Protein AF-A0A8K0TJ11-F1 (afdb_monomer_lite)

Organism: NCBI:txid40658

pLDDT: mean 71.67, std 18.62, range [37.94, 92.38]

Secondary structure (DSSP, 8-state):
--PPP----------------HHHHHHHHTTSTTTT-TT--SSTTTT-EESSHHHHHHHHHHHHHHHHGGGS-BHHHHS---TTT--SSEE-TTT-SEEPPTT-

Sequence (104 aa):
MKSSIFITGVISLLIGTTVASPADIDRRQEKAPGVGDKSADCDDEFDCCYSSEAACFRQLGYVSGNIFCPLHKYCATDYNIPRSKCNADCCSISTGWGRGCPGK

Radius of gyration: 18.6 Å; chains: 1; bounding box: 54×41×44 Å

Structure (mmCIF, N/CA/C/O backbone):
data_AF-A0A8K0TJ11-F1
#
_entry.id   AF-A0A8K0TJ11-F1
#
loop_
_atom_site.group_PDB
_atom_site.id
_atom_site.type_symbol
_atom_site.label_atom_id
_atom_site.label_alt_id
_atom_site.label_comp_id
_atom_site.label_asym_id
_atom_site.label_entity_id
_atom_site.label_seq_id
_atom_site.pdbx_PDB_ins_code
_atom_site.Cartn_x
_atom_site.Cartn_y
_atom_site.Cartn_z
_atom_site.occupancy
_atom_site.B_iso_or_equiv
_atom_site.auth_seq_id
_atom_site.auth_comp_id
_atom_site.auth_asym_id
_atom_site.auth_atom_id
_atom_site.pdbx_PDB_model_num
ATOM 1 N N . MET A 1 1 ? 41.749 -33.630 29.245 1.00 38.03 1 MET A N 1
ATOM 2 C CA . MET A 1 1 ? 40.601 -33.071 28.498 1.00 38.03 1 MET A CA 1
ATOM 3 C C . MET A 1 1 ? 39.553 -32.675 29.530 1.00 38.03 1 MET A C 1
ATOM 5 O O . MET A 1 1 ? 39.093 -33.546 30.251 1.00 38.03 1 MET A O 1
ATOM 9 N N . LYS A 1 2 ? 39.299 -31.375 29.724 1.00 37.94 2 LYS A N 1
ATOM 10 C CA . LYS A 1 2 ? 38.343 -30.849 30.716 1.00 37.94 2 LYS A CA 1
ATOM 11 C C . LYS A 1 2 ? 37.156 -30.273 29.943 1.00 37.94 2 LYS A C 1
ATOM 13 O O . LYS A 1 2 ? 37.319 -29.272 29.255 1.00 37.94 2 LYS A O 1
ATOM 18 N N . SER A 1 3 ? 36.014 -30.949 30.012 1.00 40.94 3 SER A N 1
ATOM 19 C CA . SER A 1 3 ? 34.761 -30.518 29.391 1.00 40.94 3 SER A CA 1
ATOM 20 C C . SER A 1 3 ? 34.073 -29.499 30.295 1.00 40.94 3 SER A C 1
ATOM 22 O O . SER A 1 3 ? 33.726 -29.825 31.428 1.00 40.94 3 SER A O 1
ATOM 24 N N . SER A 1 4 ? 33.881 -28.279 29.801 1.00 41.66 4 SER A N 1
ATOM 25 C CA . SER A 1 4 ? 33.066 -27.267 30.472 1.00 41.66 4 SER A CA 1
ATOM 26 C C . SER A 1 4 ? 31.646 -27.318 29.922 1.00 41.66 4 SER A C 1
ATOM 28 O O . SER A 1 4 ? 31.420 -27.103 28.734 1.00 41.66 4 SER A O 1
ATOM 30 N N . ILE A 1 5 ? 30.704 -27.617 30.811 1.00 53.84 5 ILE A N 1
ATOM 31 C CA . ILE A 1 5 ? 29.263 -27.519 30.595 1.00 53.84 5 ILE A CA 1
ATOM 32 C C . ILE A 1 5 ? 28.869 -26.078 30.934 1.00 53.84 5 ILE A C 1
ATOM 34 O O . ILE A 1 5 ? 29.075 -25.646 32.065 1.00 53.84 5 ILE A O 1
ATOM 38 N N . PHE A 1 6 ? 28.300 -25.345 29.977 1.00 43.50 6 PHE A N 1
ATOM 39 C CA . PHE A 1 6 ? 27.608 -24.082 30.236 1.00 43.50 6 PHE A CA 1
ATOM 40 C C . PHE A 1 6 ? 26.150 -24.232 29.800 1.00 43.50 6 PHE A C 1
ATOM 42 O O . PHE A 1 6 ? 25.851 -24.364 28.616 1.00 43.50 6 PHE A O 1
ATOM 49 N N . ILE A 1 7 ? 25.258 -24.254 30.789 1.00 51.41 7 ILE A N 1
ATOM 50 C CA . ILE A 1 7 ? 23.806 -24.189 30.635 1.00 51.41 7 ILE A CA 1
ATOM 51 C C . ILE A 1 7 ? 23.377 -22.816 31.146 1.00 51.41 7 ILE A C 1
ATOM 53 O O . ILE A 1 7 ? 23.521 -22.556 32.335 1.00 51.41 7 ILE A O 1
ATOM 57 N N . THR A 1 8 ? 22.825 -21.989 30.263 1.00 50.12 8 THR A N 1
ATOM 58 C CA . THR A 1 8 ? 21.919 -20.857 30.547 1.00 50.12 8 THR A CA 1
ATOM 59 C C . THR A 1 8 ? 21.460 -20.368 29.171 1.00 50.12 8 THR A C 1
ATOM 61 O O . THR A 1 8 ? 22.241 -19.819 28.410 1.00 50.12 8 THR A O 1
ATOM 64 N N . GLY A 1 9 ? 20.281 -20.721 28.673 1.00 40.47 9 GLY A N 1
ATOM 65 C CA . GLY A 1 9 ? 18.970 -20.369 29.207 1.00 40.47 9 GLY A CA 1
ATOM 66 C C . GLY A 1 9 ? 18.235 -19.666 28.063 1.00 40.47 9 GLY A C 1
ATOM 67 O O . GLY A 1 9 ? 18.455 -18.485 27.818 1.00 40.47 9 GLY A O 1
ATOM 68 N N . VAL A 1 10 ? 17.451 -20.418 27.289 1.00 53.25 10 VAL A N 1
ATOM 69 C CA . VAL A 1 10 ? 16.674 -19.899 26.154 1.00 53.25 10 VAL A CA 1
ATOM 70 C C . VAL A 1 10 ? 15.594 -18.950 26.671 1.00 53.25 10 VA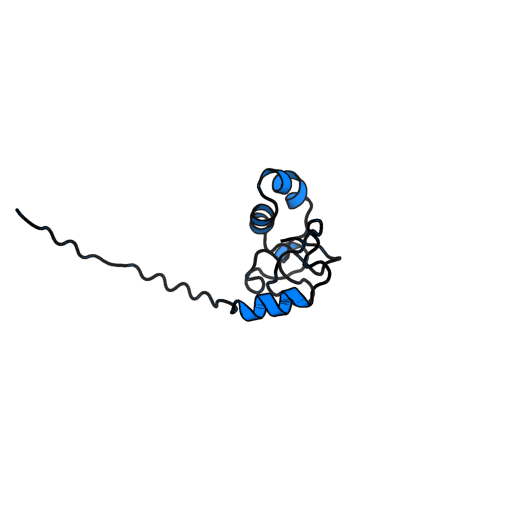L A C 1
ATOM 72 O O . VAL A 1 10 ? 14.691 -19.359 27.398 1.00 53.25 10 VAL A O 1
ATOM 75 N N . ILE A 1 11 ? 15.690 -17.675 26.295 1.00 45.50 11 ILE A N 1
ATOM 76 C CA . ILE A 1 11 ? 14.620 -16.695 26.485 1.00 45.50 11 ILE A CA 1
ATOM 77 C C . ILE A 1 11 ? 13.527 -17.041 25.473 1.00 45.50 11 ILE A C 1
ATOM 79 O O . ILE A 1 11 ? 13.611 -16.688 24.297 1.00 45.50 11 ILE A O 1
ATOM 83 N N . SER A 1 12 ? 12.506 -17.763 25.928 1.00 45.16 12 SER A N 1
ATOM 84 C CA . SER A 1 12 ? 11.276 -17.973 25.169 1.00 45.16 12 SER A CA 1
ATOM 85 C C . SER A 1 12 ? 10.507 -16.654 25.092 1.00 45.16 12 SER A C 1
ATOM 87 O O . SER A 1 12 ? 9.683 -16.344 25.951 1.00 45.16 12 SER A O 1
ATOM 89 N N . LEU A 1 13 ? 10.777 -15.864 24.052 1.00 43.28 13 LEU A N 1
ATOM 90 C CA . LEU A 1 13 ? 9.865 -14.823 23.592 1.00 43.28 13 LEU A CA 1
ATOM 91 C C . LEU A 1 13 ? 8.621 -15.508 23.012 1.00 43.28 13 LEU A C 1
ATOM 93 O O . LEU A 1 13 ? 8.554 -15.814 21.824 1.00 43.28 13 LEU A O 1
ATOM 97 N N . LEU A 1 14 ? 7.625 -15.754 23.865 1.00 43.62 14 LEU A N 1
ATOM 98 C CA . LEU A 1 14 ? 6.258 -16.021 23.426 1.00 43.62 14 LEU A CA 1
ATOM 99 C C . LEU A 1 14 ? 5.663 -14.708 22.913 1.00 43.62 14 LEU A C 1
ATOM 101 O O . LEU A 1 14 ? 4.880 -14.039 23.586 1.00 43.62 14 LEU A O 1
ATOM 105 N N . ILE A 1 15 ? 6.067 -14.320 21.706 1.00 49.62 15 ILE A N 1
ATOM 106 C CA . ILE A 1 15 ? 5.300 -13.369 20.914 1.00 49.62 15 ILE A CA 1
ATOM 107 C C . ILE A 1 15 ? 4.081 -14.164 20.464 1.00 49.62 15 ILE A C 1
ATOM 109 O O . ILE A 1 15 ? 4.190 -15.048 19.617 1.00 49.62 15 ILE A O 1
ATOM 113 N N . GLY A 1 16 ? 2.934 -13.898 21.086 1.00 38.56 16 GLY A N 1
ATOM 114 C CA . GLY A 1 16 ? 1.642 -14.380 20.618 1.00 38.56 16 GLY A CA 1
ATOM 115 C C . GLY A 1 16 ? 1.333 -13.755 19.263 1.00 38.56 16 GLY A C 1
ATOM 116 O O . GLY A 1 16 ? 0.567 -12.800 19.173 1.00 38.56 16 GLY A O 1
ATOM 117 N N . THR A 1 17 ? 1.956 -14.264 18.205 1.00 47.12 17 THR A N 1
ATOM 118 C CA . THR A 1 17 ? 1.508 -14.044 16.842 1.00 47.12 17 THR A CA 1
ATOM 119 C C . THR A 1 17 ? 0.278 -14.920 16.671 1.00 47.12 17 THR A C 1
ATOM 121 O O . THR A 1 17 ? 0.354 -16.141 16.547 1.00 47.12 17 THR A O 1
ATOM 124 N N . THR A 1 18 ? -0.901 -14.306 16.703 1.00 45.22 18 THR A N 1
ATOM 125 C CA . THR A 1 18 ? -2.063 -14.918 16.068 1.00 45.22 18 THR A CA 1
ATOM 126 C C . THR A 1 18 ? -1.747 -14.961 14.578 1.00 45.22 18 THR A C 1
ATOM 128 O O . THR A 1 18 ? -1.971 -14.017 13.824 1.00 45.22 18 THR A O 1
ATOM 131 N N . VAL A 1 19 ? -1.094 -16.045 14.164 1.00 47.69 19 VAL A N 1
ATOM 132 C CA . VAL A 1 19 ? -0.909 -16.375 12.762 1.00 47.69 19 VAL A CA 1
ATOM 133 C C . VAL A 1 19 ? -2.310 -16.579 12.204 1.00 47.69 19 VAL A C 1
ATOM 135 O O . VAL A 1 19 ? -2.981 -17.563 12.504 1.00 47.69 19 VAL A O 1
ATOM 138 N N . ALA A 1 20 ? -2.801 -15.586 11.462 1.00 49.59 20 ALA A N 1
ATOM 139 C CA . ALA A 1 20 ? -3.898 -15.827 10.544 1.00 49.59 20 ALA A C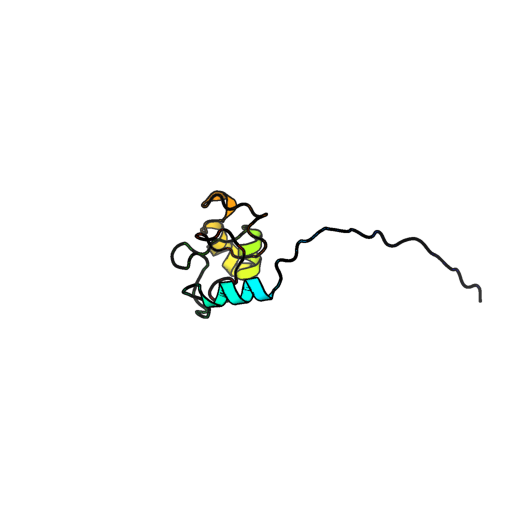A 1
ATOM 140 C C . ALA A 1 20 ? -3.440 -17.004 9.677 1.00 49.59 20 ALA A C 1
ATOM 142 O O . ALA A 1 20 ? -2.375 -16.935 9.059 1.00 49.59 20 ALA A O 1
ATOM 143 N N . SER A 1 21 ? -4.159 -18.121 9.773 1.00 46.16 21 SER A N 1
ATOM 144 C CA . SER A 1 21 ? -3.744 -19.376 9.160 1.00 46.16 21 SER A CA 1
ATOM 145 C C . SER A 1 21 ? -3.561 -19.147 7.653 1.00 46.16 21 SER A C 1
ATOM 147 O O . SER A 1 21 ? -4.420 -18.499 7.052 1.00 46.16 21 SER A O 1
ATOM 149 N N . PRO A 1 22 ? -2.474 -19.632 7.024 1.00 52.81 22 PRO A N 1
ATOM 150 C CA . PRO A 1 22 ? -2.176 -19.358 5.614 1.00 52.81 22 PRO A CA 1
ATOM 151 C C . PRO A 1 22 ? -3.347 -19.667 4.663 1.00 52.81 22 PRO A C 1
ATOM 153 O O . PRO A 1 22 ? -3.562 -18.941 3.699 1.00 52.81 22 PRO A O 1
ATOM 156 N N . ALA A 1 23 ? -4.192 -20.645 5.007 1.00 51.72 23 ALA A N 1
ATOM 157 C CA . ALA A 1 23 ? -5.397 -20.986 4.248 1.00 51.72 23 ALA A CA 1
ATOM 158 C C . ALA A 1 23 ? -6.423 -19.836 4.109 1.00 51.72 23 ALA A C 1
ATOM 160 O O . ALA A 1 23 ? -7.170 -19.788 3.130 1.00 51.72 23 ALA A O 1
ATOM 161 N N . ASP A 1 24 ? -6.479 -18.901 5.064 1.00 51.59 24 ASP A N 1
ATOM 162 C CA . ASP A 1 24 ? -7.374 -17.738 4.994 1.00 51.59 24 ASP A CA 1
ATOM 163 C C . ASP A 1 24 ? -6.800 -16.607 4.130 1.00 51.59 24 ASP A C 1
ATOM 165 O O . ASP A 1 24 ? -7.558 -15.783 3.614 1.00 51.59 24 ASP A O 1
ATOM 169 N N . ILE A 1 25 ? -5.475 -16.563 3.956 1.00 50.84 25 ILE A N 1
ATOM 170 C CA . ILE A 1 25 ? -4.804 -15.637 3.036 1.00 50.84 25 ILE A CA 1
ATOM 171 C C . ILE A 1 25 ? -5.071 -16.093 1.594 1.00 50.84 25 ILE A C 1
ATOM 173 O O . ILE A 1 25 ? -5.540 -15.288 0.787 1.00 50.84 25 ILE A O 1
ATOM 177 N N . ASP A 1 26 ? -4.906 -17.391 1.313 1.00 53.50 26 ASP A N 1
ATOM 178 C CA . ASP A 1 26 ? -5.124 -17.982 -0.016 1.00 53.50 26 ASP A CA 1
ATOM 179 C C . ASP A 1 26 ? -6.574 -17.801 -0.500 1.00 53.50 26 ASP A C 1
ATOM 181 O O . ASP A 1 26 ? -6.824 -17.330 -1.609 1.00 53.50 26 ASP A O 1
ATOM 185 N N . ARG A 1 27 ? -7.572 -18.064 0.359 1.00 53.59 27 ARG A N 1
ATOM 186 C CA . ARG A 1 27 ? -8.991 -17.857 -0.002 1.00 53.59 27 ARG A CA 1
ATOM 187 C C . ARG A 1 27 ? -9.360 -16.394 -0.239 1.00 53.59 27 ARG A C 1
ATOM 189 O O . ARG A 1 27 ? -10.316 -16.114 -0.961 1.00 53.59 27 ARG A O 1
ATOM 196 N N . ARG A 1 28 ? -8.651 -15.449 0.387 1.00 51.00 28 ARG A N 1
ATOM 197 C CA . ARG A 1 28 ? -8.822 -14.011 0.118 1.00 51.00 28 ARG A CA 1
ATOM 198 C C . ARG A 1 28 ? -8.115 -13.590 -1.169 1.00 51.00 28 ARG A C 1
ATOM 200 O O . ARG A 1 28 ? -8.577 -12.647 -1.805 1.00 51.00 28 ARG A O 1
ATOM 207 N N . GLN A 1 29 ? -7.044 -14.281 -1.567 1.00 51.62 29 GLN A N 1
ATOM 208 C CA . GLN A 1 29 ? -6.340 -14.037 -2.828 1.00 51.62 29 GLN A CA 1
ATOM 209 C C . GLN A 1 29 ? -7.190 -14.389 -4.051 1.00 51.62 29 GLN A C 1
ATOM 211 O O . GLN A 1 29 ? -7.222 -13.606 -4.990 1.00 51.62 29 GLN A O 1
ATOM 216 N N . GLU A 1 30 ? -7.945 -15.489 -4.041 1.00 49.19 30 GLU A N 1
ATOM 217 C CA . GLU A 1 30 ? -8.749 -15.891 -5.212 1.00 49.19 30 GLU A CA 1
ATOM 218 C C . GLU A 1 30 ? -9.863 -14.898 -5.585 1.00 49.19 30 GLU A C 1
ATOM 220 O O . GLU A 1 30 ? -10.361 -14.911 -6.709 1.00 49.19 30 GLU A O 1
ATOM 225 N N . LYS A 1 31 ? -10.285 -14.040 -4.648 1.00 48.62 31 LYS A N 1
ATOM 226 C CA . LYS A 1 31 ? -11.459 -13.174 -4.825 1.00 48.62 31 LYS A CA 1
ATOM 227 C C . LYS A 1 31 ? -11.126 -11.745 -5.258 1.00 48.62 31 LYS A C 1
ATOM 229 O O . LYS A 1 31 ? -12.041 -11.006 -5.618 1.00 48.62 31 LYS A O 1
ATOM 234 N N . ALA A 1 32 ? -9.862 -11.332 -5.200 1.00 51.56 32 ALA A N 1
ATOM 235 C CA . ALA A 1 32 ? -9.495 -9.965 -5.537 1.00 51.56 32 ALA A CA 1
ATOM 236 C C . ALA A 1 32 ? -9.222 -9.826 -7.050 1.00 51.56 32 ALA A C 1
ATOM 238 O O . ALA A 1 32 ? -8.397 -10.575 -7.582 1.00 51.56 32 ALA A O 1
ATOM 239 N N . PRO A 1 33 ? -9.871 -8.881 -7.757 1.00 46.41 33 PRO A N 1
ATOM 240 C CA . PRO A 1 33 ? -9.472 -8.544 -9.121 1.00 46.41 33 PRO A CA 1
ATOM 241 C C . PRO A 1 33 ? -7.991 -8.109 -9.111 1.00 46.41 33 PRO A C 1
ATOM 243 O O . PRO A 1 33 ? -7.566 -7.408 -8.197 1.00 46.41 33 PRO A O 1
ATOM 246 N N . GLY A 1 34 ? -7.182 -8.598 -10.060 1.00 50.78 34 GLY A N 1
ATOM 247 C CA . GLY A 1 34 ? -5.746 -8.269 -10.186 1.00 50.78 34 GLY A CA 1
ATOM 248 C C . GLY A 1 34 ? -4.741 -9.285 -9.616 1.00 50.78 34 GLY A C 1
ATOM 249 O O . GLY A 1 34 ? -3.531 -9.095 -9.754 1.00 50.78 34 GLY A O 1
ATOM 250 N N . VAL A 1 35 ? -5.184 -10.387 -9.001 1.00 49.91 35 VAL A N 1
ATOM 251 C CA . VAL A 1 35 ? -4.262 -11.459 -8.580 1.00 49.91 35 VAL A CA 1
ATOM 252 C C . VAL A 1 35 ? -3.773 -12.232 -9.810 1.00 49.91 35 VAL A C 1
ATOM 254 O O . VAL A 1 35 ? -4.553 -12.898 -10.485 1.00 49.91 35 VAL A O 1
ATOM 257 N N . GLY A 1 36 ? -2.476 -12.112 -10.113 1.00 55.09 36 GLY A N 1
ATOM 258 C CA . GLY A 1 36 ? -1.819 -12.753 -11.261 1.00 55.09 36 GLY A CA 1
ATOM 259 C C . GLY A 1 36 ? -1.382 -11.808 -12.389 1.00 55.09 36 GLY A C 1
ATOM 260 O O . GLY A 1 36 ? -0.651 -12.244 -13.280 1.00 55.09 36 GLY A O 1
ATOM 261 N N . ASP A 1 37 ? -1.756 -10.526 -12.346 1.00 57.88 37 ASP A N 1
ATOM 262 C CA . ASP A 1 37 ? -1.230 -9.520 -13.274 1.00 57.88 37 ASP A CA 1
ATOM 263 C C . ASP A 1 37 ? 0.073 -8.938 -12.720 1.00 57.88 37 ASP A C 1
ATOM 265 O O . ASP A 1 37 ? 0.052 -8.161 -11.774 1.00 57.88 37 ASP A O 1
ATOM 269 N N . LYS A 1 38 ? 1.214 -9.308 -13.314 1.00 58.62 38 LYS A N 1
ATOM 270 C CA . LYS A 1 38 ? 2.561 -8.871 -12.893 1.00 58.62 38 LYS A CA 1
ATOM 271 C C . LYS A 1 38 ? 2.757 -7.348 -12.902 1.00 58.62 38 LYS A C 1
ATOM 273 O O . LYS A 1 38 ? 3.783 -6.884 -12.408 1.00 58.62 38 LYS A O 1
ATOM 278 N N . SER A 1 39 ? 1.832 -6.602 -13.498 1.00 60.88 39 SER A N 1
ATOM 279 C CA . SER A 1 39 ? 1.845 -5.144 -13.576 1.00 60.88 39 SER A CA 1
ATOM 280 C C . SER A 1 39 ? 0.844 -4.471 -12.635 1.00 60.88 39 SER A C 1
ATOM 282 O O . SER A 1 39 ? 0.823 -3.245 -12.594 1.00 60.88 39 SER A O 1
ATOM 284 N N . ALA A 1 40 ? 0.034 -5.228 -11.890 1.00 65.75 40 ALA A N 1
ATOM 285 C CA . ALA A 1 40 ? -0.916 -4.653 -10.947 1.00 65.75 40 ALA A CA 1
ATOM 286 C C . ALA A 1 40 ? -0.207 -4.215 -9.660 1.00 65.75 40 ALA A C 1
ATOM 288 O O . ALA A 1 40 ? 0.425 -5.027 -8.982 1.00 65.75 40 ALA A O 1
ATOM 289 N N . ASP A 1 41 ? -0.345 -2.936 -9.318 1.00 77.06 41 ASP A N 1
ATOM 290 C CA . ASP A 1 41 ? 0.080 -2.382 -8.037 1.00 77.06 41 ASP A CA 1
ATOM 291 C C . ASP A 1 41 ? -1.058 -2.459 -7.005 1.00 77.06 41 ASP A C 1
ATOM 293 O O . ASP A 1 41 ? -2.215 -2.736 -7.312 1.00 77.06 41 ASP A O 1
ATOM 297 N N . CYS A 1 42 ? -0.722 -2.276 -5.731 1.00 83.00 42 CYS A N 1
ATOM 298 C CA . CYS A 1 42 ? -1.705 -2.294 -4.655 1.00 83.00 42 CYS A CA 1
ATOM 299 C C . CYS A 1 42 ? -2.340 -0.902 -4.506 1.00 83.00 42 CYS A C 1
ATOM 301 O O . CYS A 1 42 ? -1.733 -0.009 -3.910 1.00 83.00 42 CYS A O 1
ATOM 303 N N . ASP A 1 43 ? -3.549 -0.734 -5.044 1.00 85.25 43 ASP A N 1
ATOM 304 C CA . ASP A 1 43 ? -4.313 0.514 -5.000 1.00 85.25 43 ASP A CA 1
ATOM 305 C C . ASP A 1 43 ? -5.839 0.304 -4.837 1.00 85.25 43 ASP A C 1
ATOM 307 O O . ASP A 1 43 ? -6.335 -0.812 -4.640 1.00 85.25 43 ASP A O 1
ATOM 311 N N . ASP A 1 44 ? -6.587 1.412 -4.917 1.00 85.62 44 ASP A N 1
ATOM 312 C CA . ASP A 1 44 ? -8.052 1.454 -4.853 1.00 85.62 44 ASP A CA 1
ATOM 313 C C . ASP A 1 44 ? -8.737 0.576 -5.915 1.00 85.62 44 ASP A C 1
ATOM 315 O O . ASP A 1 44 ? -9.777 -0.024 -5.634 1.00 85.62 44 ASP A O 1
ATOM 319 N N . GLU A 1 45 ? -8.175 0.497 -7.126 1.00 83.19 45 GLU A N 1
ATOM 320 C CA . GLU A 1 45 ? -8.741 -0.257 -8.251 1.00 83.19 45 GLU A CA 1
ATOM 321 C C . GLU A 1 45 ? -8.704 -1.760 -7.969 1.00 83.19 45 GLU A C 1
ATOM 323 O O . GLU A 1 45 ? -9.660 -2.486 -8.255 1.00 83.19 45 GLU A O 1
ATOM 328 N N . PHE A 1 46 ? -7.636 -2.218 -7.320 1.00 83.44 46 PHE A N 1
ATOM 329 C CA . PHE A 1 46 ? -7.452 -3.619 -6.965 1.00 83.44 46 PHE A CA 1
ATOM 330 C C . PHE A 1 46 ? -7.942 -3.972 -5.558 1.00 83.44 46 PHE A C 1
ATOM 332 O O . PHE A 1 46 ? -7.637 -5.068 -5.087 1.00 83.44 46 PHE A O 1
ATOM 339 N N . ASP A 1 47 ? -8.693 -3.098 -4.874 1.00 88.88 47 ASP A N 1
ATOM 340 C CA . ASP A 1 47 ? -9.089 -3.254 -3.463 1.00 88.88 47 ASP A CA 1
ATOM 341 C C . ASP A 1 47 ? -7.878 -3.586 -2.575 1.00 88.88 47 ASP A C 1
ATOM 343 O O . ASP A 1 47 ? -7.813 -4.637 -1.924 1.00 88.88 47 ASP A O 1
ATOM 347 N N . CYS A 1 48 ? -6.849 -2.743 -2.622 1.00 88.56 48 CYS A N 1
ATOM 348 C CA . CYS A 1 48 ? -5.568 -3.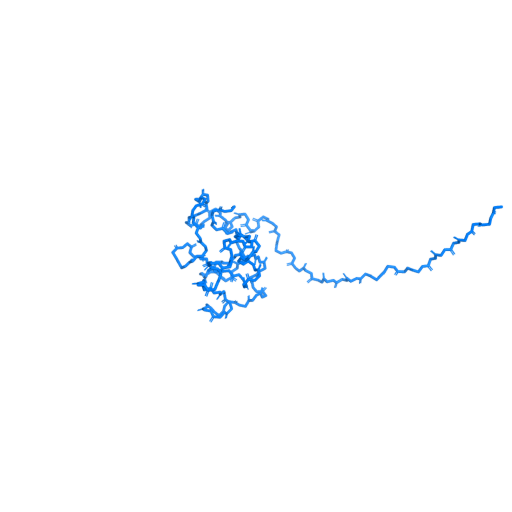016 -1.996 1.00 88.56 48 CYS A CA 1
ATOM 349 C C . CYS A 1 48 ? -4.907 -1.758 -1.417 1.00 88.56 48 CYS A C 1
ATOM 351 O O . CYS A 1 48 ? -4.820 -0.720 -2.057 1.00 88.56 48 CYS A O 1
ATOM 353 N N . CYS A 1 49 ? -4.365 -1.869 -0.207 1.00 90.94 49 CYS A N 1
ATOM 354 C CA . CYS A 1 49 ? -3.444 -0.889 0.360 1.00 90.94 49 CYS A CA 1
ATOM 355 C C . CYS A 1 49 ? -2.197 -1.577 0.933 1.00 90.94 49 CYS A C 1
ATOM 357 O O . CYS A 1 49 ? -2.267 -2.703 1.441 1.00 90.94 49 CYS A O 1
ATOM 359 N N . TYR A 1 50 ? -1.050 -0.895 0.895 1.00 91.62 50 TYR A N 1
ATOM 360 C CA . TYR A 1 50 ? 0.154 -1.371 1.577 1.00 91.62 50 TYR A CA 1
ATOM 361 C C . TYR A 1 50 ? 0.051 -1.129 3.085 1.00 91.62 50 TYR A C 1
ATOM 363 O O . TYR A 1 50 ? -0.347 -0.054 3.546 1.00 91.62 50 TYR A O 1
ATOM 371 N N . SER A 1 51 ? 0.459 -2.118 3.881 1.00 92.38 51 SER A N 1
ATOM 372 C CA . SER A 1 51 ? 0.356 -2.064 5.346 1.00 92.38 51 SER A CA 1
ATOM 373 C C . SER A 1 51 ? 1.305 -1.061 6.004 1.00 92.38 51 SER A C 1
ATOM 375 O O . SER A 1 51 ? 1.122 -0.696 7.169 1.00 92.38 51 SER A O 1
ATOM 377 N N . SER A 1 52 ? 2.357 -0.667 5.290 1.00 91.50 52 SER A N 1
ATOM 378 C CA . SER A 1 52 ? 3.287 0.413 5.618 1.00 91.50 52 SER A CA 1
ATOM 379 C C . SER A 1 52 ? 4.207 0.693 4.430 1.00 91.50 52 SER A C 1
ATOM 381 O O . SER A 1 52 ? 4.324 -0.130 3.521 1.00 91.50 52 SER A O 1
ATOM 383 N N . GLU A 1 53 ? 4.948 1.798 4.487 1.00 90.06 53 GLU A N 1
ATOM 384 C CA . GLU A 1 53 ? 6.023 2.094 3.533 1.00 90.06 53 GLU A CA 1
ATOM 385 C C . GLU A 1 53 ? 7.041 0.949 3.451 1.00 90.06 53 GLU A C 1
ATOM 387 O O . GLU A 1 53 ? 7.367 0.462 2.371 1.00 90.06 53 GLU A O 1
ATOM 392 N N . ALA A 1 54 ? 7.450 0.399 4.597 1.00 90.50 54 ALA A N 1
ATOM 393 C CA . ALA A 1 54 ? 8.339 -0.759 4.632 1.00 90.50 54 ALA A CA 1
ATOM 394 C C . ALA A 1 54 ? 7.749 -2.006 3.941 1.00 90.50 54 ALA A C 1
ATOM 396 O O . ALA A 1 54 ? 8.504 -2.827 3.422 1.00 90.50 54 ALA A O 1
ATOM 397 N N . ALA A 1 55 ? 6.422 -2.183 3.949 1.00 90.19 55 ALA A N 1
ATOM 398 C CA . ALA A 1 55 ? 5.768 -3.253 3.199 1.00 90.19 55 ALA A CA 1
ATOM 399 C C . ALA A 1 55 ? 5.826 -3.001 1.689 1.00 90.19 55 ALA A C 1
ATOM 401 O O . ALA A 1 55 ? 6.188 -3.908 0.947 1.00 90.19 55 ALA A O 1
ATOM 402 N N . CYS A 1 56 ? 5.585 -1.766 1.249 1.00 88.62 56 CYS A N 1
ATOM 403 C CA . CYS A 1 56 ? 5.767 -1.378 -0.149 1.00 88.62 56 CYS A CA 1
ATOM 404 C C . CYS A 1 56 ? 7.204 -1.659 -0.635 1.00 88.62 56 CYS A C 1
ATOM 406 O O . CYS A 1 56 ? 7.399 -2.331 -1.648 1.00 88.62 56 CYS A O 1
ATOM 408 N N . PHE A 1 57 ? 8.225 -1.275 0.142 1.00 89.50 57 PHE A N 1
ATOM 409 C CA . PHE A 1 57 ? 9.628 -1.550 -0.198 1.00 89.50 57 PHE A CA 1
ATOM 410 C C . PHE A 1 57 ? 9.975 -3.044 -0.259 1.00 89.50 57 PHE A C 1
ATOM 412 O O . PHE A 1 57 ? 10.795 -3.437 -1.087 1.00 89.50 57 PHE A O 1
ATOM 419 N N . ARG A 1 58 ? 9.366 -3.895 0.579 1.00 89.19 58 ARG A N 1
ATOM 420 C CA . ARG A 1 58 ? 9.552 -5.356 0.484 1.00 89.19 58 ARG A CA 1
ATOM 421 C C . ARG A 1 58 ? 8.994 -5.929 -0.817 1.00 89.19 58 ARG A C 1
ATOM 423 O O . ARG A 1 58 ? 9.581 -6.860 -1.356 1.00 89.19 58 ARG A O 1
ATOM 430 N N . GLN A 1 59 ? 7.894 -5.370 -1.314 1.00 85.81 59 GLN A N 1
ATOM 431 C CA . GLN A 1 59 ? 7.192 -5.873 -2.496 1.00 85.81 59 GLN A CA 1
ATOM 432 C C . GLN A 1 59 ? 7.786 -5.340 -3.805 1.00 85.81 59 GLN A C 1
ATOM 434 O O . GLN A 1 59 ? 7.913 -6.085 -4.780 1.00 85.81 59 GLN A O 1
ATOM 439 N N . LEU A 1 60 ? 8.187 -4.068 -3.834 1.00 83.19 60 LEU A N 1
ATOM 440 C CA . LEU A 1 60 ? 8.749 -3.415 -5.021 1.00 83.19 60 LEU A CA 1
ATOM 441 C C . LEU A 1 60 ? 10.284 -3.472 -5.083 1.00 83.19 60 LEU A C 1
ATOM 443 O O . LEU A 1 60 ? 10.867 -3.283 -6.149 1.00 83.1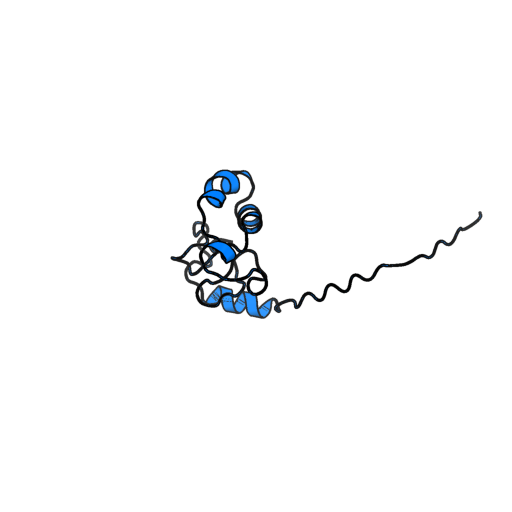9 60 LEU A O 1
ATOM 447 N N . GLY A 1 61 ? 10.951 -3.753 -3.963 1.00 84.75 61 GLY A N 1
ATOM 448 C CA . GLY A 1 61 ? 12.402 -3.649 -3.844 1.00 84.75 61 GLY A CA 1
ATOM 449 C C . GLY A 1 61 ? 12.882 -2.196 -3.769 1.00 84.75 61 GLY A C 1
ATOM 450 O O . GLY A 1 61 ? 12.113 -1.249 -3.907 1.00 84.75 61 GLY A O 1
ATOM 451 N N . TYR A 1 62 ? 14.181 -2.002 -3.534 1.00 83.12 62 TYR A N 1
ATOM 452 C CA . TYR A 1 62 ? 14.725 -0.676 -3.219 1.00 83.12 62 TYR A CA 1
ATOM 453 C C . TYR A 1 62 ? 14.633 0.320 -4.385 1.00 83.12 62 TYR A C 1
ATOM 455 O O . TYR A 1 62 ? 14.249 1.467 -4.180 1.00 83.12 62 TYR A O 1
ATOM 463 N N . VAL A 1 63 ? 14.961 -0.100 -5.612 1.00 79.25 63 VAL A N 1
ATOM 464 C CA . VAL A 1 63 ? 15.001 0.805 -6.778 1.00 79.25 63 VAL A CA 1
ATOM 465 C C . VAL A 1 63 ? 13.604 1.317 -7.123 1.00 79.25 63 VAL A C 1
ATOM 467 O O . VAL A 1 63 ? 13.378 2.523 -7.111 1.00 79.25 63 VAL A O 1
ATOM 470 N N . SER A 1 64 ? 12.657 0.409 -7.368 1.00 81.75 64 SER A N 1
ATOM 471 C CA . SER A 1 64 ? 11.274 0.778 -7.673 1.00 81.75 64 SER A CA 1
ATOM 472 C C . SER A 1 64 ? 10.590 1.415 -6.460 1.00 81.75 64 SER A C 1
ATOM 474 O O . SER A 1 64 ? 9.893 2.415 -6.599 1.00 81.75 64 SER A O 1
ATOM 476 N N . GLY A 1 65 ? 10.850 0.914 -5.250 1.00 84.69 65 GLY A N 1
ATOM 477 C CA . GLY A 1 65 ? 10.255 1.446 -4.026 1.00 84.69 65 GLY A CA 1
ATOM 478 C C . GLY A 1 65 ? 10.567 2.924 -3.778 1.00 84.69 65 GLY A C 1
ATOM 479 O O . GLY A 1 65 ? 9.669 3.664 -3.397 1.00 84.69 65 GLY A O 1
ATOM 480 N N . ASN A 1 66 ? 11.784 3.397 -4.078 1.00 82.81 66 ASN A N 1
ATOM 481 C CA . ASN A 1 66 ? 12.132 4.820 -3.921 1.00 82.81 66 ASN A CA 1
ATOM 482 C C . ASN A 1 66 ? 11.338 5.752 -4.852 1.00 82.81 66 ASN A C 1
ATOM 484 O O . ASN A 1 66 ? 11.220 6.939 -4.566 1.00 82.81 66 ASN A O 1
ATOM 488 N N . ILE A 1 67 ? 10.816 5.230 -5.963 1.00 81.00 67 ILE A N 1
ATOM 489 C CA . ILE A 1 67 ? 10.028 5.999 -6.930 1.00 81.00 67 ILE A CA 1
ATOM 490 C C . ILE A 1 67 ? 8.541 5.922 -6.571 1.00 81.00 67 ILE A C 1
ATOM 492 O O . ILE A 1 67 ? 7.857 6.942 -6.557 1.00 81.00 67 ILE A O 1
ATOM 496 N N . PHE A 1 68 ? 8.043 4.719 -6.269 1.00 83.81 68 PHE A N 1
ATOM 497 C CA . PHE A 1 68 ? 6.606 4.458 -6.174 1.00 83.81 68 PHE A CA 1
ATOM 498 C C . PHE A 1 68 ? 6.051 4.512 -4.746 1.00 83.81 68 PHE A C 1
ATOM 500 O O . PHE A 1 68 ? 4.947 5.014 -4.552 1.00 83.81 68 PHE A O 1
ATOM 507 N N . CYS A 1 69 ? 6.797 4.069 -3.727 1.00 85.56 69 CYS A N 1
ATOM 508 C CA . CYS A 1 69 ? 6.285 4.041 -2.352 1.00 85.56 69 CYS A CA 1
ATOM 509 C C . CYS A 1 69 ? 5.928 5.437 -1.803 1.00 85.56 69 CYS A C 1
ATOM 511 O O . CYS A 1 69 ? 4.878 5.564 -1.175 1.00 85.56 69 CYS A O 1
ATOM 513 N N . PRO A 1 70 ? 6.685 6.519 -2.073 1.00 85.88 70 PRO A N 1
ATOM 514 C CA . PRO A 1 70 ? 6.281 7.861 -1.643 1.00 85.88 70 PRO A CA 1
ATOM 515 C C . PRO A 1 70 ? 4.974 8.366 -2.276 1.00 85.88 70 PRO A C 1
ATOM 517 O O . PRO A 1 70 ? 4.375 9.309 -1.768 1.00 85.88 70 PRO A O 1
ATOM 520 N N . LEU A 1 71 ? 4.548 7.769 -3.394 1.00 83.56 71 LEU A N 1
ATOM 521 C CA . LEU A 1 71 ? 3.359 8.160 -4.155 1.00 83.56 71 LEU A CA 1
ATOM 522 C C . LEU A 1 71 ? 2.146 7.264 -3.867 1.00 83.56 71 LEU A C 1
ATOM 524 O O . LEU A 1 71 ? 1.059 7.513 -4.387 1.00 83.56 71 LEU A O 1
ATOM 528 N N . HIS A 1 72 ? 2.322 6.214 -3.066 1.00 84.31 72 HIS A N 1
ATOM 529 C CA . HIS A 1 72 ? 1.268 5.265 -2.741 1.00 84.31 72 HIS A CA 1
ATOM 530 C C . HIS A 1 72 ? 0.520 5.619 -1.462 1.00 84.31 72 HIS A C 1
ATOM 532 O O . HIS A 1 72 ? 1.065 6.188 -0.518 1.00 84.31 72 HIS A O 1
ATOM 538 N N . LYS A 1 73 ? -0.747 5.204 -1.435 1.00 86.75 73 LYS A N 1
ATOM 539 C CA . LYS A 1 73 ? -1.604 5.271 -0.256 1.00 86.75 73 LYS A CA 1
ATOM 540 C C . LYS A 1 73 ? -1.349 4.072 0.655 1.00 86.75 73 LYS A C 1
ATOM 542 O O . LYS A 1 73 ? -1.154 2.945 0.192 1.00 86.75 73 LYS A O 1
ATOM 547 N N . TYR A 1 74 ? -1.411 4.296 1.961 1.00 90.44 74 TYR A N 1
ATOM 548 C CA . TYR A 1 74 ? -1.192 3.275 2.978 1.00 90.44 74 TYR A CA 1
ATOM 549 C C . TYR A 1 74 ? -2.441 3.008 3.803 1.00 90.44 74 TYR A C 1
ATOM 551 O O . TYR A 1 74 ? -3.238 3.893 4.108 1.00 90.44 74 TYR A O 1
ATOM 559 N N . CYS A 1 75 ? -2.574 1.759 4.246 1.00 91.56 75 CYS A N 1
ATOM 560 C CA . CYS A 1 75 ? -3.739 1.291 4.988 1.00 91.56 75 CYS A CA 1
ATOM 561 C C . CYS A 1 75 ? -4.060 2.152 6.215 1.00 91.56 75 CYS A C 1
ATOM 563 O O . CYS A 1 75 ? -5.215 2.508 6.439 1.00 91.56 75 CYS A O 1
ATOM 565 N N . ALA A 1 76 ? -3.042 2.505 7.003 1.00 90.25 76 ALA A N 1
ATOM 566 C CA . ALA A 1 76 ? -3.246 3.236 8.247 1.00 90.25 76 ALA A CA 1
ATOM 567 C C . ALA A 1 76 ? -3.589 4.716 8.020 1.00 90.25 76 ALA A C 1
ATOM 569 O O . ALA A 1 76 ? -4.438 5.244 8.731 1.00 90.25 76 ALA A O 1
ATOM 570 N N . THR A 1 77 ? -2.936 5.371 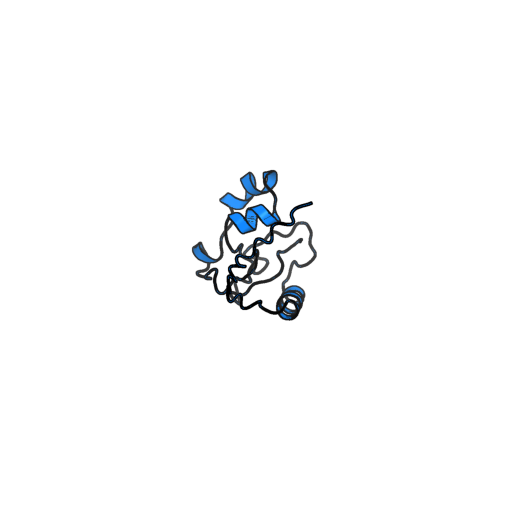7.056 1.00 89.19 77 THR A N 1
ATOM 571 C CA . THR A 1 77 ? -3.046 6.820 6.825 1.00 89.19 77 THR A CA 1
ATOM 572 C C . THR A 1 77 ? -4.223 7.192 5.939 1.00 89.19 77 THR A C 1
ATOM 574 O O . THR A 1 77 ? -4.908 8.166 6.228 1.00 89.19 77 THR A O 1
ATOM 577 N N . ASP A 1 78 ? -4.481 6.414 4.890 1.00 91.94 78 ASP A N 1
ATOM 578 C CA . ASP A 1 78 ? -5.438 6.778 3.843 1.00 91.94 78 ASP A CA 1
ATOM 579 C C . ASP A 1 78 ? -6.790 6.074 4.015 1.00 91.94 78 ASP A C 1
ATOM 581 O O . ASP A 1 78 ? -7.823 6.609 3.617 1.00 91.94 78 ASP A O 1
ATOM 585 N N . TYR A 1 79 ? -6.802 4.904 4.666 1.00 89.56 79 TYR A N 1
ATOM 586 C CA . TYR A 1 79 ? -7.999 4.057 4.789 1.00 89.56 79 TYR A CA 1
ATOM 587 C C . TYR A 1 79 ? -8.424 3.762 6.230 1.00 89.56 79 TYR A C 1
ATOM 589 O O . TYR A 1 79 ? -9.413 3.064 6.445 1.00 89.56 79 TYR A O 1
ATOM 597 N N . ASN A 1 80 ? -7.706 4.277 7.234 1.00 92.00 80 ASN A N 1
ATOM 598 C CA . ASN A 1 80 ? -7.955 3.994 8.655 1.00 92.00 80 ASN A CA 1
ATOM 599 C C . ASN A 1 80 ? -7.976 2.489 8.998 1.00 92.00 80 ASN A C 1
ATOM 601 O O . ASN A 1 80 ? -8.651 2.051 9.933 1.00 92.00 80 ASN A O 1
ATOM 605 N N . ILE A 1 81 ? -7.225 1.679 8.252 1.00 88.25 81 ILE A N 1
ATOM 606 C CA . ILE A 1 81 ? -7.065 0.246 8.490 1.00 88.25 81 ILE A CA 1
ATOM 607 C C . ILE A 1 81 ? -5.819 0.058 9.362 1.00 88.25 81 ILE A C 1
ATOM 609 O O . ILE A 1 81 ? -4.692 0.232 8.887 1.00 88.25 81 ILE A O 1
ATOM 613 N N . PRO A 1 82 ? -5.979 -0.299 10.649 1.00 86.25 82 PRO A N 1
ATOM 614 C CA . PRO A 1 82 ? -4.841 -0.456 11.535 1.00 86.25 82 PRO A CA 1
ATOM 615 C C . PRO A 1 82 ? -4.005 -1.667 11.122 1.00 86.25 82 PRO A C 1
ATOM 617 O O . PRO A 1 82 ? -4.526 -2.728 10.764 1.00 86.25 82 PRO A O 1
ATOM 620 N N . ARG A 1 83 ? -2.686 -1.539 11.282 1.00 81.31 83 ARG A N 1
ATOM 621 C CA . ARG A 1 83 ? -1.721 -2.611 11.001 1.00 81.31 83 ARG A CA 1
ATOM 622 C C . ARG A 1 83 ? -2.016 -3.908 11.770 1.00 81.31 83 ARG A C 1
ATOM 624 O O . ARG A 1 83 ? -1.673 -4.981 11.306 1.00 81.31 83 ARG A O 1
ATOM 631 N N . SER A 1 84 ? -2.704 -3.833 12.911 1.00 82.56 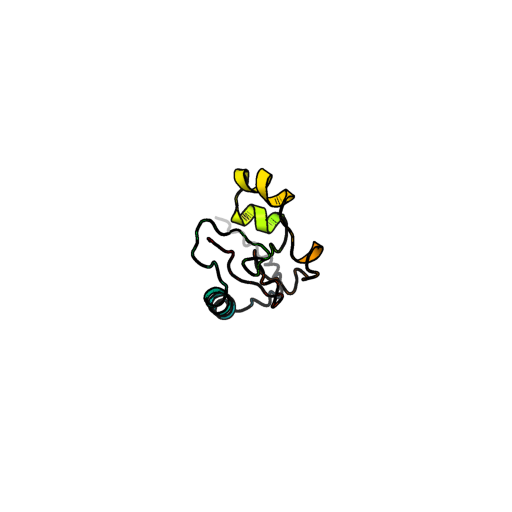84 SER A N 1
ATOM 632 C CA . SER A 1 84 ? -3.137 -5.011 13.677 1.00 82.56 84 SER A CA 1
ATOM 633 C C . SER A 1 84 ? -4.191 -5.866 12.965 1.00 82.56 84 SER A C 1
ATOM 635 O O . SER A 1 84 ? -4.202 -7.079 13.146 1.00 82.56 84 SER A O 1
ATOM 637 N N . LYS A 1 85 ? -5.065 -5.264 12.146 1.00 81.06 85 LYS A N 1
ATOM 638 C CA . LYS A 1 85 ? -5.979 -6.012 11.259 1.00 81.06 85 LYS A CA 1
ATOM 639 C C . LYS A 1 85 ? -5.258 -6.506 10.005 1.00 81.06 85 LYS A C 1
ATOM 641 O O . LYS A 1 85 ? -5.544 -7.575 9.466 1.00 81.06 85 LYS A O 1
ATOM 646 N N . CYS A 1 86 ? -4.291 -5.709 9.575 1.00 80.31 86 CYS A N 1
ATOM 647 C CA . CYS A 1 86 ? -3.515 -5.887 8.371 1.00 80.31 86 CYS A CA 1
ATOM 648 C C . CYS A 1 86 ? -2.203 -6.648 8.663 1.00 80.31 86 CYS A C 1
ATOM 650 O O . CYS A 1 86 ? -1.110 -6.086 8.661 1.00 80.31 86 CYS A O 1
ATOM 652 N N . ASN A 1 87 ? -2.321 -7.952 8.940 1.00 82.31 87 ASN A N 1
ATOM 653 C CA . ASN A 1 87 ? -1.189 -8.848 9.230 1.00 82.31 87 ASN A CA 1
ATOM 654 C C . ASN A 1 87 ? -0.509 -9.395 7.952 1.00 82.31 87 ASN A C 1
ATOM 656 O O . ASN A 1 87 ? -0.272 -10.593 7.826 1.00 82.31 87 ASN A O 1
ATOM 660 N N . ALA A 1 88 ? -0.272 -8.529 6.966 1.00 86.56 88 ALA A N 1
ATOM 661 C CA . ALA A 1 88 ? 0.368 -8.860 5.692 1.00 86.56 88 ALA A CA 1
ATOM 662 C C . ALA A 1 88 ? 1.052 -7.617 5.100 1.00 86.56 88 ALA A C 1
ATOM 664 O O . ALA A 1 88 ? 0.944 -6.514 5.646 1.00 86.56 88 ALA A O 1
ATOM 665 N N . ASP A 1 89 ? 1.763 -7.774 3.984 1.00 89.56 89 ASP A N 1
ATOM 666 C CA . ASP A 1 89 ? 2.333 -6.627 3.267 1.00 89.56 89 ASP A CA 1
ATOM 667 C C . ASP A 1 89 ? 1.251 -5.808 2.554 1.00 89.56 89 ASP A C 1
ATOM 669 O O . ASP A 1 89 ? 1.307 -4.577 2.574 1.00 89.56 89 ASP A O 1
ATOM 673 N N . CYS A 1 90 ? 0.229 -6.487 2.034 1.00 89.19 90 CYS A N 1
ATOM 674 C CA . CYS A 1 90 ? -0.926 -5.886 1.383 1.00 89.19 90 CYS A CA 1
ATOM 675 C C . CYS A 1 90 ? -2.226 -6.272 2.082 1.00 89.19 90 CYS A C 1
ATOM 677 O O . CYS A 1 90 ? -2.379 -7.387 2.587 1.00 89.19 90 CYS A O 1
ATOM 679 N N . CYS A 1 91 ? -3.181 -5.350 2.101 1.00 90.62 91 CYS A N 1
ATOM 680 C CA . CYS A 1 91 ? -4.470 -5.548 2.747 1.00 90.62 91 CYS A CA 1
ATOM 681 C C . CYS A 1 91 ? -5.612 -5.095 1.863 1.00 90.62 91 CYS A C 1
ATOM 683 O O . CYS A 1 91 ? -5.476 -4.151 1.097 1.00 90.62 91 CYS A O 1
ATOM 685 N N . SER A 1 92 ? -6.736 -5.793 1.976 1.00 89.81 92 SER A N 1
ATOM 686 C CA . SER A 1 92 ? -7.961 -5.415 1.288 1.00 89.81 92 SER A CA 1
ATOM 687 C C . SER A 1 92 ? -8.544 -4.178 1.957 1.00 89.81 92 SER A C 1
ATOM 689 O O . SER A 1 92 ? -8.701 -4.160 3.181 1.00 89.81 92 SER A O 1
ATOM 691 N N . ILE A 1 93 ? -8.859 -3.155 1.164 1.00 90.25 93 ILE A N 1
ATOM 692 C CA . ILE A 1 93 ? -9.459 -1.918 1.670 1.00 90.25 93 ILE A CA 1
ATOM 693 C C . ILE A 1 93 ? -10.874 -2.216 2.182 1.00 90.25 93 ILE A C 1
ATOM 695 O O . ILE A 1 93 ? -11.251 -1.803 3.278 1.00 90.25 93 ILE A O 1
ATOM 699 N N . SER A 1 94 ? -11.634 -3.011 1.430 1.00 88.81 94 SER A N 1
ATOM 700 C CA . SER A 1 94 ? -13.024 -3.357 1.716 1.00 88.81 94 SER A CA 1
ATOM 701 C C . SER A 1 94 ? -13.190 -4.193 2.983 1.00 88.81 94 SER A C 1
ATOM 703 O O . SER A 1 94 ? -14.142 -4.001 3.740 1.00 88.81 94 SER A O 1
ATOM 705 N N . THR A 1 95 ? -12.267 -5.120 3.242 1.00 86.88 95 THR A N 1
ATOM 706 C CA . THR A 1 95 ? -12.368 -6.033 4.389 1.00 86.88 95 THR A CA 1
ATOM 707 C C . THR A 1 95 ? -11.465 -5.630 5.557 1.00 86.88 95 THR A C 1
ATOM 709 O O . THR A 1 95 ? -11.711 -6.038 6.694 1.00 86.88 95 THR A O 1
ATOM 712 N N . GLY A 1 96 ? -10.431 -4.824 5.304 1.00 85.50 96 GLY A N 1
ATOM 713 C CA . GLY A 1 96 ? -9.421 -4.415 6.280 1.00 85.50 96 GLY A CA 1
ATOM 714 C C . GLY A 1 96 ? -8.421 -5.510 6.651 1.00 85.50 96 GLY A C 1
ATOM 715 O O . GLY A 1 96 ? -7.651 -5.332 7.596 1.00 85.50 96 GLY A O 1
ATOM 716 N N . TRP A 1 97 ? -8.437 -6.648 5.955 1.00 86.06 97 TRP A N 1
ATOM 717 C CA . TRP A 1 97 ? -7.620 -7.806 6.293 1.00 86.06 97 TRP A CA 1
ATOM 718 C C . TRP A 1 97 ? -6.469 -8.040 5.316 1.00 86.06 97 TRP A C 1
ATOM 720 O O . TRP A 1 97 ? -6.540 -7.672 4.145 1.00 86.06 97 TRP A O 1
ATOM 730 N N . GLY A 1 98 ? -5.429 -8.724 5.804 1.00 85.44 98 GLY A N 1
ATOM 731 C CA . GLY A 1 98 ? -4.294 -9.159 4.990 1.00 85.44 98 GLY A CA 1
ATOM 732 C C . GLY A 1 98 ? -4.694 -10.039 3.804 1.00 85.44 98 GLY A C 1
ATOM 733 O O . GLY A 1 98 ? -5.569 -10.904 3.932 1.00 85.44 98 GLY A O 1
ATOM 734 N N . ARG A 1 99 ? -4.026 -9.804 2.671 1.00 85.69 99 ARG A N 1
ATOM 735 C CA . ARG A 1 99 ? -4.146 -10.530 1.400 1.00 85.69 99 ARG A CA 1
ATOM 736 C C . ARG A 1 99 ? -2.807 -10.535 0.652 1.00 85.69 99 ARG A C 1
ATOM 738 O O . ARG A 1 99 ? -1.897 -9.781 0.989 1.00 85.69 99 ARG A O 1
ATOM 745 N N . GLY A 1 100 ? -2.710 -11.344 -0.399 1.00 82.31 100 GLY A N 1
ATOM 746 C CA . GLY A 1 100 ? -1.609 -11.241 -1.358 1.00 82.31 100 GLY A CA 1
ATOM 747 C C . GLY A 1 100 ? -1.630 -9.902 -2.100 1.00 82.31 100 GLY A C 1
ATOM 748 O O . GLY A 1 100 ? -2.708 -9.390 -2.429 1.00 82.31 100 GLY A O 1
ATOM 749 N N . CYS A 1 101 ? -0.443 -9.349 -2.340 1.00 82.50 101 CYS A N 1
ATOM 750 C CA . CYS A 1 101 ? -0.265 -8.155 -3.157 1.00 82.50 101 CYS A CA 1
ATOM 751 C C . CYS A 1 101 ? -0.588 -8.475 -4.624 1.00 82.50 101 CYS A C 1
ATOM 753 O O . CYS A 1 101 ? -0.176 -9.533 -5.103 1.00 82.50 101 CYS A O 1
ATOM 755 N N . PRO A 1 102 ? -1.317 -7.605 -5.342 1.00 79.94 102 PRO A N 1
ATOM 756 C CA . PRO A 1 102 ? -1.480 -7.727 -6.786 1.00 79.94 102 PRO A CA 1
ATOM 757 C C . PRO A 1 102 ? -0.118 -7.886 -7.480 1.00 79.94 102 PRO A C 1
ATOM 759 O O . PRO A 1 102 ? 0.888 -7.346 -7.020 1.00 79.94 102 PRO A O 1
ATOM 762 N N . GLY A 1 103 ? -0.074 -8.717 -8.523 1.00 72.50 103 GLY A N 1
ATOM 763 C CA . GLY A 1 103 ? 1.142 -8.975 -9.302 1.00 72.50 103 GLY A CA 1
ATOM 764 C C . GLY A 1 103 ? 2.314 -9.669 -8.612 1.00 72.50 103 GLY A C 1
ATOM 765 O O . GLY A 1 103 ? 3.411 -9.688 -9.183 1.00 72.50 103 GLY A O 1
ATOM 766 N N . LYS A 1 104 ? 2.109 -10.250 -7.425 1.00 65.31 104 LYS A N 1
ATOM 767 C CA . LYS A 1 104 ? 3.141 -10.945 -6.640 1.00 65.31 104 LYS A CA 1
ATOM 768 C C . LYS A 1 104 ? 2.799 -12.405 -6.378 1.00 65.31 104 LYS A C 1
ATOM 770 O O . LYS A 1 104 ? 1.596 -12.733 -6.284 1.00 65.31 104 LYS A O 1
#

Foldseek 3Di:
DDDDDDDDDDPPPPPPPPPPDVVVQVVVLVPWPQAAPLPDFADPVRQKFFQDLVLLCVVLPDPRSVVPSVVGDHCCPRQVLHSVQDVERMDGSVVSHHYDGRND